Protein AF-A0A2T0S2I3-F1 (afdb_monomer_lite)

Foldseek 3Di:
DVVVVVVVVVVVVVVVVVVVVVCVVCVVVCCCVPVPDPVCSVVVVVVVVVVVLVVVCVVDVVVVVVVVVVVVD

Organism: NCBI:txid439699

Sequence (73 aa):
MTQFLIAASVAAFVLIVVIVELAAAALPVLIVVTMVPPEQRPALAACLAAADSSRRLRLWPALRAAVAARRQR

pLDDT: mean 85.16, std 12.35, range [51.22, 98.44]

Radius of gyration: 21.26 Å; chains: 1; bounding box: 38×29×67 Å

Secondary structure (DSSP, 8-state):
-HHHHHHHHHHHHHHHHHHHHHHHHHHHHHHHHHHS-GGGHHHHHHHHHHHHHHHHHHH-HHHHHHHHHHHT-

Structure (mmCIF, N/CA/C/O backbone):
data_AF-A0A2T0S2I3-F1
#
_entry.id   AF-A0A2T0S2I3-F1
#
loop_
_atom_site.group_PDB
_atom_site.id
_atom_site.type_symbol
_atom_site.label_atom_id
_atom_site.label_alt_id
_atom_site.label_comp_id
_atom_site.label_asy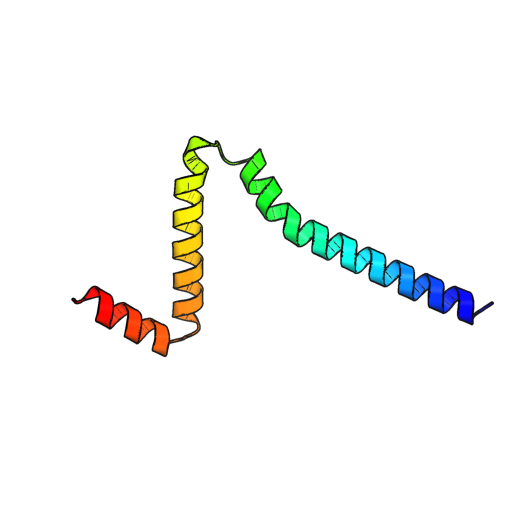m_id
_atom_site.label_entity_id
_atom_site.label_seq_id
_atom_site.pdbx_PDB_ins_code
_atom_site.Cartn_x
_atom_site.Cartn_y
_atom_site.Cartn_z
_atom_site.occupancy
_atom_site.B_iso_or_equiv
_atom_site.auth_seq_id
_atom_site.auth_comp_id
_atom_site.auth_asym_id
_ato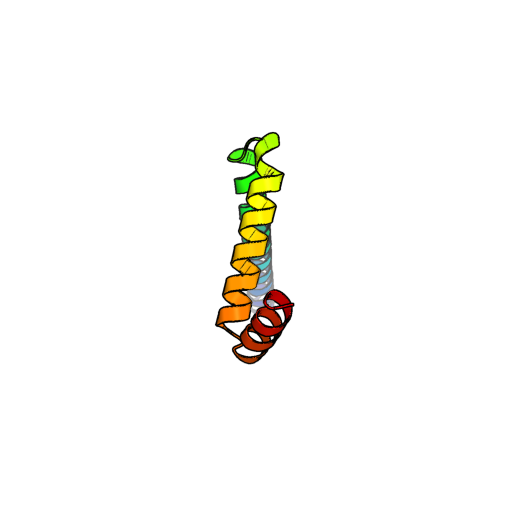m_site.auth_atom_id
_atom_site.pdbx_PDB_model_num
ATOM 1 N N . MET A 1 1 ? 21.218 0.165 -31.493 1.00 77.88 1 MET A N 1
ATOM 2 C CA . MET A 1 1 ? 19.737 0.131 -31.535 1.00 77.88 1 MET A CA 1
ATOM 3 C C . MET A 1 1 ? 19.159 -0.774 -30.448 1.00 77.88 1 MET A C 1
ATOM 5 O O . MET A 1 1 ? 18.419 -0.281 -29.613 1.00 77.88 1 MET A O 1
ATOM 9 N N . THR A 1 2 ? 19.561 -2.046 -30.367 1.00 92.12 2 THR A N 1
ATOM 10 C CA . THR A 1 2 ? 19.065 -3.004 -29.355 1.00 92.12 2 THR A CA 1
ATOM 11 C C . THR A 1 2 ? 19.298 -2.561 -27.905 1.00 92.12 2 THR A C 1
ATOM 13 O O . THR A 1 2 ? 18.388 -2.643 -27.092 1.00 92.12 2 THR A O 1
ATOM 16 N N . GLN A 1 3 ? 20.475 -2.013 -27.581 1.00 93.50 3 GLN A N 1
ATOM 17 C CA . GLN A 1 3 ? 20.773 -1.505 -26.230 1.00 93.50 3 GLN A CA 1
ATOM 18 C C . GLN A 1 3 ? 19.847 -0.352 -25.808 1.00 93.50 3 GLN A C 1
ATOM 20 O O . GLN A 1 3 ? 19.386 -0.324 -24.672 1.00 93.50 3 GLN A O 1
ATOM 25 N N . PHE A 1 4 ? 19.517 0.556 -26.735 1.00 94.62 4 PHE A N 1
ATOM 26 C CA . PHE A 1 4 ? 18.563 1.640 -26.479 1.00 94.62 4 PHE A CA 1
ATOM 27 C C . PHE A 1 4 ? 17.148 1.104 -26.232 1.00 94.62 4 PHE A C 1
ATOM 29 O O . PHE A 1 4 ? 16.475 1.572 -25.320 1.00 94.62 4 PHE A O 1
ATOM 36 N N . LEU A 1 5 ? 16.717 0.089 -26.990 1.00 96.75 5 LEU A N 1
ATOM 37 C CA . LEU A 1 5 ? 15.411 -0.555 -26.796 1.00 96.75 5 LEU A CA 1
ATOM 38 C C . LEU A 1 5 ? 15.310 -1.269 -25.442 1.00 96.75 5 LEU A C 1
ATOM 40 O O . LEU A 1 5 ? 14.277 -1.183 -24.779 1.00 96.75 5 LEU A O 1
ATOM 44 N N . ILE A 1 6 ? 16.385 -1.929 -25.003 1.00 96.88 6 ILE A N 1
ATOM 45 C CA . ILE A 1 6 ? 16.443 -2.576 -23.686 1.00 96.88 6 ILE A CA 1
ATOM 46 C C . ILE A 1 6 ? 16.362 -1.520 -22.581 1.00 96.88 6 ILE A C 1
ATOM 48 O O . ILE A 1 6 ? 15.531 -1.640 -21.685 1.00 96.88 6 ILE A O 1
ATOM 52 N N . ALA A 1 7 ? 17.168 -0.458 -22.668 1.00 97.19 7 ALA A N 1
ATOM 53 C CA . ALA A 1 7 ? 17.155 0.621 -21.683 1.00 97.19 7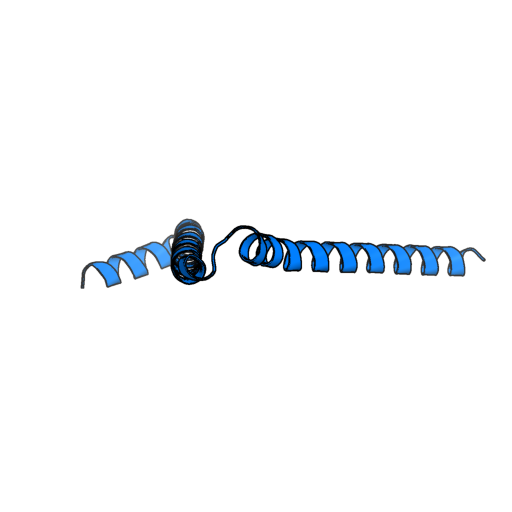 ALA A CA 1
ATOM 54 C C . ALA A 1 7 ? 15.777 1.298 -21.587 1.00 97.19 7 ALA A C 1
ATOM 56 O O . ALA A 1 7 ? 15.267 1.499 -20.486 1.00 97.19 7 ALA A O 1
ATOM 57 N N . ALA A 1 8 ? 15.142 1.581 -22.729 1.00 97.94 8 ALA A N 1
ATOM 58 C CA . ALA A 1 8 ? 13.797 2.146 -22.777 1.00 97.94 8 ALA A CA 1
ATOM 59 C C . ALA A 1 8 ? 12.753 1.212 -22.144 1.00 97.94 8 ALA A C 1
ATOM 61 O O . ALA A 1 8 ? 11.914 1.666 -21.369 1.00 97.94 8 ALA A O 1
ATOM 62 N N . SER A 1 9 ? 12.836 -0.094 -22.417 1.00 97.88 9 SER A N 1
ATOM 63 C CA . SER A 1 9 ? 11.930 -1.098 -21.840 1.00 97.88 9 SER A CA 1
ATOM 64 C C . SER A 1 9 ? 12.061 -1.182 -20.318 1.00 97.88 9 SER A C 1
ATOM 66 O O . SER A 1 9 ? 11.056 -1.193 -19.611 1.00 97.88 9 SER A O 1
ATOM 68 N N . VAL A 1 10 ? 13.295 -1.190 -19.801 1.00 98.19 10 VAL A N 1
ATOM 69 C CA . VAL A 1 10 ? 13.551 -1.205 -18.353 1.00 98.19 10 VAL A CA 1
ATOM 70 C C . VAL A 1 10 ? 13.037 0.076 -17.700 1.00 98.19 10 VAL A C 1
ATOM 72 O O . VAL A 1 10 ? 12.345 0.003 -16.688 1.00 98.19 10 VAL A O 1
ATOM 75 N N . ALA A 1 11 ? 13.315 1.242 -18.287 1.00 98.19 11 ALA A N 1
ATOM 76 C CA . ALA A 1 11 ? 12.832 2.518 -17.766 1.00 98.19 11 ALA A CA 1
ATOM 77 C C . ALA A 1 11 ? 11.295 2.581 -17.729 1.00 98.19 11 ALA A C 1
ATOM 79 O O . ALA A 1 11 ? 10.722 2.997 -16.723 1.00 98.19 11 ALA A O 1
ATOM 80 N N . ALA A 1 12 ? 10.624 2.113 -18.786 1.00 98.38 12 ALA A N 1
ATOM 81 C CA . ALA A 1 12 ? 9.167 2.039 -18.838 1.00 98.38 12 ALA A CA 1
ATOM 82 C C . ALA A 1 12 ? 8.602 1.088 -17.773 1.00 98.38 12 ALA A C 1
ATOM 84 O O . ALA A 1 12 ? 7.640 1.432 -17.091 1.00 98.38 12 ALA A O 1
ATOM 85 N N . PHE A 1 13 ? 9.221 -0.079 -17.583 1.00 98.25 13 PHE A N 1
ATOM 86 C CA . PHE A 1 13 ? 8.817 -1.020 -16.541 1.00 98.25 13 PHE A CA 1
ATOM 87 C C . PHE A 1 13 ? 8.953 -0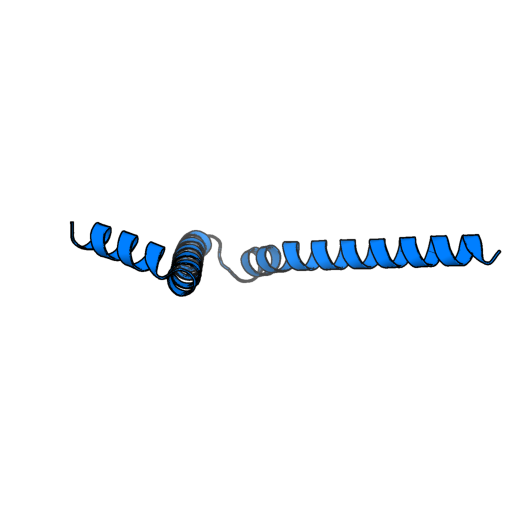.414 -15.139 1.00 98.25 13 PHE A C 1
ATOM 89 O O . PHE A 1 13 ? 8.008 -0.467 -14.355 1.00 98.25 13 PHE A O 1
ATOM 96 N N . VAL A 1 14 ? 10.093 0.217 -14.840 1.00 98.44 14 VAL A N 1
ATOM 97 C CA . VAL A 1 14 ? 10.315 0.900 -13.557 1.00 98.44 14 VAL A CA 1
ATOM 98 C C . VAL A 1 14 ? 9.273 1.994 -13.342 1.00 98.44 14 VAL A C 1
ATOM 100 O O . VAL A 1 14 ? 8.695 2.077 -12.261 1.00 98.44 14 VAL A O 1
ATOM 103 N N . LEU A 1 15 ? 8.979 2.794 -14.369 1.00 98.38 15 LEU A N 1
ATOM 104 C CA . LEU A 1 15 ? 7.947 3.825 -14.293 1.00 98.38 15 LEU A CA 1
ATOM 105 C C . LEU A 1 15 ? 6.569 3.230 -13.969 1.00 98.38 15 LEU A C 1
ATOM 107 O O . LEU A 1 15 ? 5.872 3.756 -13.105 1.00 98.38 15 LEU A O 1
ATOM 111 N N . ILE A 1 16 ? 6.190 2.121 -14.611 1.00 98.38 16 ILE A N 1
ATOM 112 C CA . ILE A 1 16 ? 4.924 1.429 -14.331 1.00 98.38 16 ILE A CA 1
ATOM 113 C C . ILE A 1 16 ? 4.884 0.942 -12.882 1.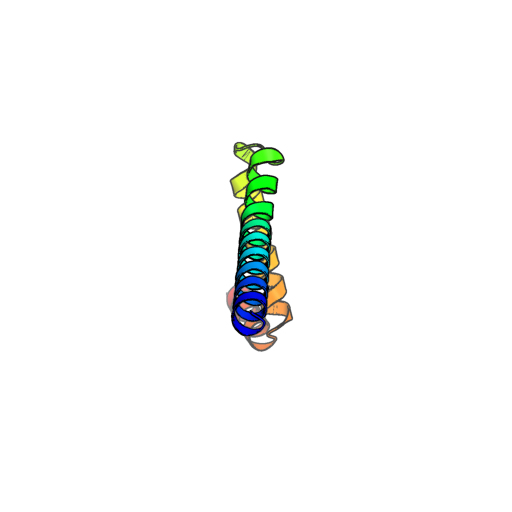00 98.38 16 ILE A C 1
ATOM 115 O O . ILE A 1 16 ? 3.894 1.179 -12.195 1.00 98.38 16 ILE A O 1
ATOM 119 N N . VAL A 1 17 ? 5.954 0.306 -12.398 1.00 98.31 17 VAL A N 1
ATOM 120 C CA . VAL A 1 17 ? 6.041 -0.156 -11.005 1.00 98.31 17 VAL A CA 1
ATOM 121 C C . VAL A 1 17 ? 5.873 1.015 -10.039 1.00 98.31 17 VAL A C 1
ATOM 123 O O . VAL A 1 17 ? 5.064 0.933 -9.121 1.00 98.31 17 VAL A O 1
ATOM 126 N N . VAL A 1 18 ? 6.560 2.134 -10.280 1.00 98.38 18 VAL A N 1
ATOM 127 C CA . VAL A 1 18 ? 6.440 3.341 -9.447 1.00 98.38 18 VAL A CA 1
ATOM 128 C C . VAL A 1 18 ? 5.010 3.885 -9.446 1.00 98.38 18 VAL A C 1
ATOM 130 O O . VAL A 1 18 ? 4.497 4.240 -8.387 1.00 98.38 18 VAL A O 1
ATOM 133 N N . ILE A 1 19 ? 4.342 3.924 -10.601 1.00 98.00 19 ILE A N 1
ATOM 134 C CA . ILE A 1 19 ? 2.944 4.368 -10.699 1.00 98.00 19 ILE A CA 1
ATOM 135 C C . ILE A 1 19 ? 2.017 3.431 -9.916 1.00 98.00 19 ILE A C 1
ATOM 137 O O . ILE A 1 19 ? 1.136 3.907 -9.203 1.00 98.00 19 ILE A O 1
ATOM 141 N N . VAL A 1 20 ? 2.213 2.115 -10.023 1.00 97.88 20 VAL A N 1
ATOM 142 C CA . VAL A 1 20 ? 1.403 1.118 -9.310 1.00 97.88 20 VAL A CA 1
ATOM 143 C C . VAL A 1 20 ? 1.605 1.217 -7.800 1.00 97.88 20 VAL A C 1
ATOM 145 O O . VAL A 1 20 ? 0.620 1.229 -7.069 1.00 97.88 20 VAL A O 1
ATOM 148 N N . GLU A 1 21 ? 2.843 1.347 -7.326 1.00 97.56 21 GLU A N 1
ATOM 149 C CA . GLU A 1 21 ? 3.154 1.546 -5.903 1.00 97.56 21 GLU A CA 1
ATOM 150 C C . GLU A 1 21 ? 2.536 2.845 -5.375 1.00 97.56 21 GLU A C 1
ATOM 152 O O . GLU A 1 21 ? 1.896 2.862 -4.321 1.00 97.56 21 GLU A O 1
ATOM 157 N N . LEU A 1 22 ? 2.646 3.934 -6.143 1.00 96.56 22 LEU A N 1
ATOM 158 C CA . LEU A 1 22 ? 2.032 5.210 -5.788 1.00 96.56 22 LEU A CA 1
ATOM 159 C C . LEU A 1 22 ? 0.505 5.091 -5.715 1.00 96.56 22 LEU A C 1
ATOM 161 O O . LEU A 1 22 ? -0.106 5.589 -4.770 1.00 96.56 22 LEU A O 1
ATOM 165 N N . ALA A 1 23 ? -0.114 4.403 -6.676 1.00 95.06 23 ALA A N 1
ATOM 166 C CA . ALA A 1 23 ? -1.547 4.143 -6.673 1.00 95.06 23 ALA A CA 1
ATOM 167 C C . ALA A 1 23 ? -1.956 3.268 -5.480 1.00 95.06 23 ALA A C 1
ATOM 169 O O . ALA A 1 23 ? -2.921 3.595 -4.795 1.00 95.06 23 ALA A O 1
ATOM 170 N N . ALA A 1 24 ? -1.208 2.204 -5.181 1.00 94.88 24 ALA A N 1
ATOM 171 C CA . ALA A 1 24 ? -1.463 1.321 -4.046 1.00 94.88 24 ALA A CA 1
ATOM 172 C C . ALA A 1 24 ? -1.363 2.061 -2.702 1.00 94.88 24 ALA A C 1
ATOM 174 O O . ALA A 1 24 ? -2.167 1.812 -1.804 1.00 94.88 24 ALA A O 1
ATOM 175 N N . ALA A 1 25 ? -0.429 3.006 -2.577 1.00 92.69 25 ALA A N 1
ATOM 176 C CA . ALA A 1 25 ? -0.292 3.853 -1.396 1.00 92.69 25 ALA A CA 1
ATOM 177 C C . ALA A 1 25 ? -1.386 4.933 -1.303 1.00 92.69 25 ALA A C 1
ATOM 179 O O . ALA A 1 25 ? -1.882 5.225 -0.213 1.00 92.69 25 ALA A O 1
ATOM 180 N N . ALA A 1 26 ? -1.784 5.526 -2.432 1.00 95.25 26 ALA A N 1
ATOM 181 C CA . ALA A 1 26 ? -2.778 6.597 -2.476 1.00 95.25 26 ALA A CA 1
ATOM 182 C C . ALA A 1 26 ? -4.221 6.086 -2.342 1.00 95.25 26 ALA A C 1
ATOM 184 O O . ALA A 1 26 ? -5.070 6.778 -1.778 1.00 95.25 26 ALA A O 1
ATOM 185 N N . LEU A 1 27 ? -4.515 4.880 -2.836 1.00 94.06 27 LEU A N 1
ATOM 186 C CA . LEU A 1 27 ? -5.872 4.342 -2.910 1.00 94.06 27 LEU A CA 1
ATOM 187 C C . LEU A 1 27 ? -6.570 4.251 -1.537 1.00 94.06 27 LEU A C 1
ATOM 189 O O . LEU A 1 27 ? -7.704 4.718 -1.443 1.00 94.06 27 LEU A O 1
ATOM 193 N N . PRO A 1 28 ? -5.941 3.759 -0.449 1.00 87.44 28 PRO A N 1
ATOM 194 C CA . PRO A 1 28 ? -6.563 3.753 0.876 1.00 87.44 28 PRO A CA 1
ATOM 195 C C . PRO A 1 28 ? -6.910 5.159 1.374 1.00 87.44 28 PRO A C 1
ATOM 197 O O . PRO A 1 28 ? -7.978 5.366 1.947 1.00 87.44 28 PRO A O 1
ATOM 200 N N . VAL A 1 29 ? -6.035 6.138 1.125 1.00 91.38 29 VAL A N 1
ATOM 201 C CA . VAL A 1 29 ? -6.263 7.535 1.522 1.00 91.38 29 VAL A CA 1
ATOM 202 C C . VAL A 1 29 ? -7.424 8.126 0.731 1.00 91.38 29 VAL A C 1
ATOM 204 O O . VAL A 1 29 ? -8.310 8.741 1.320 1.00 91.38 29 VAL A O 1
ATOM 207 N N . LEU A 1 30 ? -7.464 7.892 -0.582 1.00 93.62 30 LEU A N 1
ATOM 208 C CA . LEU A 1 30 ? -8.566 8.321 -1.440 1.00 93.62 30 LEU A CA 1
ATOM 209 C C . LEU A 1 30 ? -9.893 7.708 -0.993 1.00 93.62 30 LEU A C 1
ATOM 211 O O . LEU A 1 30 ? -10.875 8.436 -0.872 1.00 93.62 30 LEU A O 1
ATOM 215 N N . ILE A 1 31 ? -9.924 6.410 -0.681 1.00 91.75 31 ILE A N 1
ATOM 216 C CA . ILE A 1 31 ? -11.120 5.736 -0.158 1.00 91.75 31 ILE A CA 1
ATOM 217 C C . ILE A 1 31 ? -11.585 6.406 1.138 1.00 91.75 31 ILE A C 1
ATOM 219 O O . ILE A 1 31 ? -12.753 6.763 1.252 1.00 91.75 31 ILE A O 1
ATOM 223 N N . VAL A 1 32 ? -10.687 6.642 2.099 1.00 91.31 32 VAL A N 1
ATOM 224 C CA . VAL A 1 32 ? -11.053 7.285 3.372 1.00 91.31 32 VAL A CA 1
ATOM 225 C C . VAL A 1 32 ? -11.562 8.709 3.152 1.00 91.31 32 VAL A C 1
ATOM 227 O O . VAL A 1 32 ? -12.583 9.095 3.713 1.00 91.31 32 VAL A O 1
ATOM 230 N N . VAL A 1 33 ? -10.879 9.507 2.333 1.00 91.19 33 VAL A N 1
ATOM 231 C CA . VAL A 1 33 ? -11.255 10.909 2.110 1.00 91.19 33 VAL A CA 1
ATOM 232 C C . VAL A 1 33 ? -12.598 11.026 1.389 1.00 91.19 33 VAL A C 1
ATOM 234 O O . VAL A 1 33 ? -13.379 11.910 1.738 1.00 91.19 33 VAL A O 1
ATOM 237 N N . THR A 1 34 ? -12.867 10.149 0.418 1.00 95.00 34 THR A N 1
ATOM 238 C CA . THR A 1 34 ? -14.065 10.220 -0.435 1.00 95.00 34 THR A CA 1
ATOM 239 C C . THR A 1 34 ? -15.284 9.525 0.161 1.00 95.00 34 THR A C 1
ATOM 241 O O . THR A 1 34 ? -16.397 9.998 -0.048 1.00 95.00 34 THR A O 1
ATOM 244 N N . MET A 1 35 ? -15.098 8.427 0.898 1.00 93.75 35 MET A N 1
ATOM 245 C CA . MET A 1 35 ? -16.203 7.586 1.377 1.00 93.75 35 MET A CA 1
ATOM 246 C C . MET A 1 35 ? -16.514 7.772 2.866 1.00 93.75 35 MET A C 1
ATOM 248 O O . MET A 1 35 ? -17.549 7.295 3.324 1.00 93.75 35 MET A O 1
ATOM 252 N N . VAL A 1 36 ? -15.641 8.431 3.640 1.00 91.56 36 VAL A N 1
ATOM 253 C CA . VAL A 1 36 ? -15.798 8.553 5.099 1.00 91.56 36 VAL A CA 1
ATOM 254 C C . VAL A 1 36 ? -16.021 10.016 5.493 1.00 91.56 36 VAL A C 1
ATOM 256 O O . VAL A 1 36 ? -15.113 10.846 5.321 1.00 91.56 36 VAL A O 1
ATOM 259 N N . PRO A 1 37 ? -17.192 10.340 6.074 1.00 92.88 37 PRO A N 1
ATOM 260 C CA . PRO A 1 37 ? -17.465 11.665 6.615 1.00 92.88 37 PRO A CA 1
ATOM 261 C C . PRO A 1 37 ? -16.406 12.091 7.646 1.00 92.88 37 PRO A C 1
ATOM 263 O O . PRO A 1 37 ? -15.910 11.243 8.399 1.00 92.88 37 PRO A O 1
ATOM 266 N N . PRO A 1 38 ? -16.018 13.380 7.692 1.00 91.19 38 PRO A N 1
ATOM 267 C CA . PRO A 1 38 ? -14.897 13.852 8.504 1.00 91.19 38 PRO A CA 1
ATOM 268 C C . PRO A 1 38 ? -15.046 13.531 9.997 1.00 91.19 38 PRO A C 1
ATOM 270 O O . PRO A 1 38 ? -14.065 13.156 10.637 1.00 91.19 38 PRO A O 1
ATOM 273 N N . GLU A 1 39 ? -16.264 13.587 10.528 1.00 93.19 39 GLU A N 1
ATOM 274 C CA . GLU A 1 39 ? -16.600 13.273 11.917 1.00 93.19 39 GLU A CA 1
ATOM 275 C C . GLU A 1 39 ? -16.417 11.789 12.280 1.00 93.19 39 GLU A C 1
ATOM 277 O O . GLU A 1 39 ? -16.208 11.462 13.447 1.00 93.19 39 GLU A O 1
ATOM 282 N N . GLN A 1 40 ? -16.423 10.883 11.296 1.00 89.94 40 GLN A N 1
ATOM 283 C CA . GLN A 1 40 ? -16.277 9.435 11.510 1.00 89.94 40 GLN A CA 1
ATOM 284 C C . GLN A 1 40 ? -14.831 8.941 11.346 1.00 89.94 40 GLN A C 1
ATOM 286 O O . GLN A 1 40 ? -14.493 7.834 11.777 1.00 89.94 40 GLN A O 1
ATOM 291 N N . ARG A 1 41 ? -13.940 9.758 10.767 1.00 89.12 41 ARG A N 1
ATOM 292 C CA . ARG A 1 41 ? -12.526 9.403 10.536 1.00 89.12 41 ARG A CA 1
ATOM 293 C C . ARG A 1 41 ? -11.770 9.007 11.814 1.00 89.12 41 ARG A C 1
ATOM 295 O O . ARG A 1 41 ? -11.017 8.033 11.744 1.00 89.12 41 ARG A O 1
ATOM 302 N N . PRO A 1 42 ? -11.962 9.663 12.980 1.00 89.62 42 PRO A N 1
ATOM 303 C CA . PRO A 1 42 ? -11.299 9.248 14.218 1.00 89.62 42 PRO A CA 1
ATOM 304 C C . PRO A 1 42 ? -11.713 7.844 14.675 1.00 89.62 42 PRO A C 1
ATOM 306 O O . PRO A 1 42 ? -10.866 7.052 15.087 1.00 89.62 42 PRO A O 1
ATOM 309 N N . ALA A 1 43 ? -13.002 7.508 14.555 1.00 88.31 43 ALA A N 1
ATOM 310 C CA . ALA A 1 43 ? -13.512 6.183 14.898 1.00 88.31 43 ALA A CA 1
ATOM 311 C C . ALA A 1 43 ? -12.940 5.108 13.960 1.00 88.31 43 ALA A C 1
ATOM 313 O O . ALA A 1 43 ? -12.471 4.068 14.421 1.00 88.31 43 ALA A O 1
ATOM 314 N N . LEU A 1 44 ? -12.881 5.390 12.653 1.00 84.56 44 LEU A N 1
ATOM 315 C CA . LEU A 1 44 ? -12.254 4.497 11.679 1.00 84.56 44 LEU A CA 1
ATOM 316 C C . LEU A 1 44 ? -10.759 4.285 11.964 1.00 84.56 44 LEU A C 1
ATOM 318 O O . LEU A 1 44 ? -10.285 3.151 11.914 1.00 84.56 44 LEU A O 1
ATOM 322 N N . ALA A 1 45 ? -10.021 5.343 12.308 1.00 84.69 45 ALA A N 1
ATOM 323 C CA . ALA A 1 45 ? -8.610 5.239 12.679 1.00 84.69 45 ALA A CA 1
ATOM 324 C C . ALA A 1 45 ? -8.409 4.339 13.911 1.00 84.69 45 ALA A C 1
ATOM 326 O O . ALA A 1 45 ? -7.520 3.485 13.914 1.00 84.69 45 ALA A O 1
ATOM 327 N N . ALA A 1 46 ? -9.274 4.465 14.924 1.00 83.94 46 ALA A N 1
ATOM 328 C CA . ALA A 1 46 ? -9.257 3.594 16.096 1.00 83.94 46 ALA A CA 1
ATOM 329 C C . ALA A 1 46 ? -9.545 2.125 15.730 1.00 83.94 46 ALA A C 1
ATOM 331 O O . ALA A 1 46 ? -8.845 1.223 16.196 1.00 83.94 46 ALA A O 1
ATOM 332 N N . CYS A 1 47 ? -10.521 1.872 14.852 1.00 82.12 47 CYS A N 1
ATOM 333 C CA . CYS A 1 47 ? -10.820 0.530 14.350 1.00 82.12 47 CYS A CA 1
ATOM 334 C C . CYS A 1 47 ? -9.649 -0.077 13.565 1.00 82.12 47 CYS A C 1
ATOM 336 O O . CYS A 1 47 ? -9.309 -1.238 13.785 1.00 82.12 47 CYS A O 1
ATOM 338 N N . LEU A 1 48 ? -9.002 0.695 12.689 1.00 81.06 48 LEU A N 1
ATOM 339 C CA . LEU A 1 48 ? -7.838 0.240 11.923 1.00 81.06 48 LEU A CA 1
ATOM 340 C C . LEU A 1 48 ? -6.647 -0.074 12.837 1.00 81.06 48 LEU A C 1
ATOM 342 O O . LEU A 1 48 ? -6.004 -1.107 12.662 1.00 81.06 48 LEU A O 1
ATOM 346 N N . ALA A 1 49 ? -6.394 0.747 13.860 1.00 81.56 49 ALA A N 1
ATOM 347 C CA . ALA A 1 49 ? -5.354 0.483 14.856 1.00 81.56 49 ALA A CA 1
ATOM 348 C C . ALA A 1 49 ? -5.646 -0.785 15.685 1.00 81.56 49 ALA A C 1
ATOM 350 O O . ALA A 1 49 ? -4.752 -1.598 15.951 1.00 81.56 49 ALA A O 1
ATOM 351 N N . ALA A 1 50 ? -6.908 -1.002 16.063 1.00 78.81 50 ALA A N 1
ATOM 352 C CA . ALA A 1 50 ? -7.338 -2.226 16.736 1.00 78.81 50 ALA A CA 1
ATOM 353 C C . ALA A 1 50 ? -7.206 -3.462 15.822 1.00 78.81 50 ALA A C 1
ATOM 355 O O . ALA A 1 50 ? -6.779 -4.530 16.266 1.00 78.81 50 ALA A O 1
ATOM 356 N N . ALA A 1 51 ? -7.516 -3.324 14.532 1.00 76.25 51 ALA A N 1
ATOM 357 C CA . ALA A 1 51 ? -7.383 -4.398 13.555 1.00 76.25 51 ALA A CA 1
ATOM 358 C C . ALA A 1 51 ? -5.912 -4.751 13.272 1.00 76.25 51 ALA A C 1
ATOM 360 O O . ALA A 1 51 ? -5.566 -5.935 13.260 1.00 76.25 51 ALA A O 1
ATOM 361 N N . ASP A 1 52 ? -5.035 -3.755 13.103 1.00 74.94 52 ASP A N 1
ATOM 362 C CA . ASP A 1 52 ? -3.603 -3.978 12.871 1.00 74.94 52 ASP A CA 1
ATOM 363 C C . ASP A 1 52 ? -2.926 -4.607 14.092 1.00 74.94 52 ASP A C 1
ATOM 365 O O . ASP A 1 52 ? -2.218 -5.611 13.968 1.00 74.94 52 ASP A O 1
ATOM 369 N N . SER A 1 53 ? -3.222 -4.104 15.296 1.00 64.69 53 SER A N 1
ATOM 370 C CA . SER A 1 53 ? -2.735 -4.720 16.534 1.00 64.69 53 SER A CA 1
ATOM 371 C C . SER A 1 53 ? -3.220 -6.163 16.665 1.00 64.69 53 SER A C 1
ATOM 373 O O . SER A 1 53 ? -2.409 -7.038 16.945 1.00 64.69 53 SER A O 1
ATOM 375 N N . SER A 1 54 ? -4.489 -6.464 16.373 1.00 65.25 54 SER A N 1
ATOM 376 C CA . SER A 1 54 ? -5.018 -7.833 16.416 1.00 65.25 54 SER A CA 1
ATOM 377 C C . SER A 1 54 ? -4.376 -8.754 15.368 1.00 65.25 54 SER A C 1
ATOM 379 O O . SER A 1 54 ? -4.041 -9.900 15.674 1.00 65.25 54 SER A O 1
ATOM 381 N N . ARG A 1 55 ? -4.110 -8.263 14.149 1.00 67.88 55 ARG A N 1
ATOM 382 C CA . ARG A 1 55 ? -3.401 -9.019 13.101 1.00 67.88 55 ARG A CA 1
ATOM 383 C C . ARG A 1 55 ? -1.945 -9.291 13.487 1.00 67.88 55 ARG A C 1
ATOM 385 O O . ARG A 1 55 ? -1.495 -10.433 13.386 1.00 67.88 55 ARG A O 1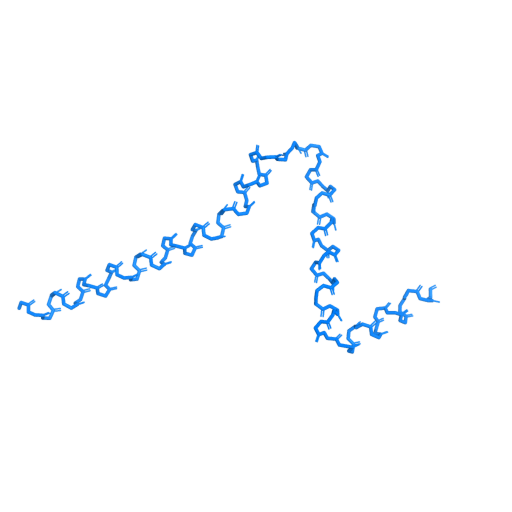
ATOM 392 N N . ARG A 1 56 ? -1.226 -8.283 13.986 1.00 67.12 56 ARG A N 1
ATOM 393 C CA . ARG A 1 56 ? 0.153 -8.420 14.488 1.00 67.12 56 ARG A CA 1
ATOM 394 C C . ARG A 1 56 ? 0.230 -9.345 15.707 1.00 67.12 56 ARG A C 1
ATOM 396 O O . ARG A 1 56 ? 1.072 -10.236 15.743 1.00 67.12 56 ARG A O 1
ATOM 403 N N . LEU A 1 57 ? -0.692 -9.211 16.661 1.00 60.50 57 LEU A N 1
ATOM 404 C CA . LEU A 1 57 ? -0.822 -10.088 17.834 1.00 60.50 57 LEU A CA 1
ATOM 405 C C . LEU A 1 57 ? -1.204 -11.523 17.450 1.00 60.50 57 LEU A C 1
ATOM 407 O O . LEU A 1 57 ? -0.817 -12.480 18.125 1.00 60.50 57 LEU A O 1
ATOM 411 N N . ARG A 1 58 ? -1.959 -11.699 16.360 1.00 64.44 58 ARG A N 1
ATOM 412 C CA . ARG A 1 58 ? -2.249 -13.020 15.800 1.00 64.44 58 ARG A CA 1
ATOM 413 C C . ARG A 1 58 ? -0.996 -13.681 15.241 1.00 64.44 58 ARG A C 1
ATOM 415 O O . ARG A 1 58 ? -0.764 -14.849 15.540 1.00 64.44 58 ARG A O 1
ATOM 422 N N . LEU A 1 59 ? -0.190 -12.931 14.498 1.00 64.88 59 LEU A N 1
ATOM 423 C CA . LEU A 1 59 ? 1.050 -13.424 13.905 1.00 64.88 59 LEU A CA 1
ATOM 424 C C . LEU A 1 59 ? 2.135 -13.713 14.950 1.00 64.88 59 LEU A C 1
ATOM 426 O O . LEU A 1 59 ? 2.957 -14.593 14.722 1.00 64.88 59 LEU A O 1
ATOM 430 N N . TRP A 1 60 ? 2.147 -13.006 16.085 1.00 66.19 60 TRP A N 1
ATOM 431 C CA . TRP A 1 60 ? 3.185 -13.139 17.113 1.00 66.19 60 TRP A CA 1
ATOM 432 C C . TRP A 1 60 ? 2.605 -13.581 18.470 1.00 66.19 60 TRP A C 1
ATOM 434 O O . TRP A 1 60 ? 2.224 -12.737 19.289 1.00 66.19 60 TRP A O 1
ATOM 444 N N . PRO A 1 61 ? 2.577 -14.900 18.756 1.00 71.06 61 PRO A N 1
ATOM 445 C CA . PRO A 1 61 ? 2.054 -15.459 20.008 1.00 71.06 61 PRO A CA 1
ATOM 446 C C . PRO A 1 61 ? 2.674 -14.842 21.271 1.00 71.06 61 PRO A C 1
ATOM 448 O O . PRO A 1 61 ? 1.964 -14.593 22.243 1.00 71.06 61 PRO A O 1
ATOM 451 N N . ALA A 1 62 ? 3.972 -14.522 21.235 1.00 72.06 62 ALA A N 1
ATOM 452 C CA . ALA A 1 62 ? 4.683 -13.875 22.340 1.00 72.06 62 ALA A CA 1
ATOM 453 C C . ALA A 1 62 ? 4.143 -12.466 22.648 1.00 72.06 62 ALA A C 1
ATOM 455 O O . ALA A 1 62 ? 3.946 -12.104 23.807 1.00 72.06 62 ALA A O 1
ATOM 456 N N . LEU A 1 63 ? 3.823 -11.690 21.608 1.00 65.81 63 LEU A N 1
ATOM 457 C CA . LEU A 1 63 ? 3.224 -10.363 21.757 1.00 65.81 63 LEU A CA 1
ATOM 458 C C . LEU A 1 63 ? 1.803 -10.473 22.337 1.00 65.81 63 LEU A C 1
ATOM 460 O O . LEU A 1 63 ? 1.388 -9.654 23.156 1.00 65.81 63 LEU A O 1
ATOM 464 N N . ARG A 1 64 ? 1.074 -11.533 21.956 1.00 72.88 64 ARG A N 1
ATOM 465 C CA . ARG A 1 64 ? -0.262 -11.854 22.478 1.00 72.88 64 ARG A CA 1
ATOM 466 C C . ARG A 1 64 ? -0.238 -12.127 23.985 1.00 72.88 64 ARG A C 1
ATOM 468 O O . ARG A 1 64 ? -1.082 -11.593 24.702 1.00 72.88 64 ARG A O 1
ATOM 475 N N . ALA A 1 65 ? 0.747 -12.891 24.460 1.00 75.38 65 ALA A N 1
ATOM 476 C CA . ALA A 1 65 ? 0.946 -13.161 25.885 1.00 75.38 65 ALA A CA 1
ATOM 477 C C . ALA A 1 65 ? 1.287 -11.883 26.676 1.00 75.38 65 ALA A C 1
ATOM 479 O O . ALA A 1 65 ? 0.704 -11.641 27.732 1.00 75.38 65 ALA A O 1
ATOM 480 N N . ALA A 1 66 ? 2.156 -11.022 26.132 1.00 72.12 66 ALA A N 1
ATOM 481 C CA . ALA A 1 66 ? 2.525 -9.753 26.764 1.00 72.12 66 ALA A CA 1
ATOM 482 C C . ALA A 1 66 ? 1.333 -8.783 26.898 1.00 72.12 66 ALA A C 1
ATOM 484 O O . ALA A 1 66 ? 1.152 -8.150 27.939 1.00 72.12 66 ALA A O 1
ATOM 485 N N . VAL A 1 67 ? 0.480 -8.692 25.872 1.00 71.00 67 VAL A N 1
ATOM 486 C CA . VAL A 1 67 ? -0.738 -7.865 25.922 1.00 71.00 67 VAL A CA 1
ATOM 487 C C . VAL A 1 67 ? -1.778 -8.438 26.887 1.00 71.00 67 VAL A C 1
ATOM 489 O O . VAL A 1 67 ? -2.384 -7.671 27.633 1.00 71.00 67 VAL A O 1
ATOM 492 N N . ALA A 1 68 ? -1.966 -9.762 26.922 1.00 75.75 68 ALA A N 1
ATOM 493 C CA . ALA A 1 68 ? -2.882 -10.408 27.865 1.00 75.75 68 ALA A CA 1
ATOM 494 C C . ALA A 1 68 ? -2.476 -10.151 29.326 1.00 75.75 68 ALA A C 1
ATOM 496 O O . ALA A 1 68 ? -3.317 -9.749 30.128 1.00 75.75 68 ALA A O 1
ATOM 497 N N . ALA A 1 69 ? -1.183 -10.278 29.643 1.00 76.62 69 ALA A N 1
ATOM 498 C CA . ALA A 1 69 ? -0.649 -9.992 30.974 1.00 76.62 69 ALA A CA 1
ATOM 499 C C . ALA A 1 69 ? -0.827 -8.518 31.385 1.00 76.62 69 ALA A C 1
ATOM 501 O O . ALA A 1 69 ? -1.091 -8.226 32.549 1.00 76.62 69 ALA A O 1
ATOM 502 N N . ARG A 1 70 ? -0.729 -7.576 30.434 1.00 71.00 70 ARG A N 1
ATOM 503 C CA . ARG A 1 70 ? -0.965 -6.146 30.698 1.00 71.00 70 ARG A CA 1
ATOM 504 C C . ARG A 1 70 ? -2.439 -5.816 30.945 1.00 71.00 70 ARG A C 1
ATOM 506 O O . ARG A 1 70 ? -2.711 -4.880 31.677 1.00 71.00 70 ARG A O 1
ATOM 513 N N . ARG A 1 71 ? -3.376 -6.550 30.334 1.00 69.75 71 ARG A N 1
ATOM 514 C CA . ARG A 1 71 ? -4.828 -6.299 30.439 1.00 69.75 71 ARG A CA 1
ATOM 515 C C . ARG A 1 71 ? -5.460 -6.855 31.722 1.00 69.75 71 ARG A C 1
ATOM 517 O O . ARG A 1 71 ? -6.608 -6.536 32.001 1.00 69.75 71 ARG A O 1
ATOM 524 N N . GLN A 1 72 ? -4.742 -7.721 32.440 1.00 70.06 72 GLN A N 1
ATOM 525 C CA . GLN A 1 72 ? -5.145 -8.293 33.732 1.00 70.06 72 GLN A CA 1
ATOM 526 C C . GLN A 1 72 ? -4.610 -7.506 34.942 1.00 70.06 72 GLN A C 1
ATOM 528 O O . GLN A 1 72 ? -4.921 -7.865 36.075 1.00 70.06 72 GLN A O 1
ATOM 533 N N . ARG A 1 73 ? -3.801 -6.466 34.709 1.00 51.22 73 ARG A N 1
ATOM 534 C CA . ARG A 1 73 ? -3.451 -5.447 35.705 1.00 51.22 73 ARG A CA 1
ATOM 535 C C . ARG A 1 73 ? -4.353 -4.237 35.531 1.00 51.22 73 ARG A C 1
ATOM 537 O O . ARG A 1 73 ? -4.657 -3.617 36.567 1.00 51.22 73 ARG A O 1
#